Protein AF-A0A1I2QH72-F1 (afdb_monomer)

Sequence (87 aa):
MEDGNVNMSISPVVKQDGQKKVYVLFKTDNDIAPKEAEILMPDAKVVRNVGFSEDEQHQLMAYCVSQKKLIFERASKISVMDAFLGQ

Solvent-accessible surface area (backbone atoms only — not comparable to full-atom values): 5043 Å² total; per-residue (Å²): 130,85,78,47,59,73,46,79,49,71,38,48,64,41,79,54,96,91,37,75,32,34,46,38,37,38,35,34,67,36,95,90,70,58,28,37,37,31,32,37,34,87,76,58,37,77,78,44,77,37,82,64,50,72,69,55,48,50,51,55,35,53,49,49,62,76,40,40,70,58,53,54,53,54,14,66,69,43,52,68,62,57,77,71,66,74,120

Foldseek 3Di:
DPQADKDKDKAAFDQDPNDTKIKIWIWGPDPVAIWIWIAIPPVLDTPDTGPDDPVSSVVVSVVCNVCVVVRNVVNNPPPPCCVVVPD

Mean predicted aligned error: 6.17 Å

Structure (mmCIF, N/CA/C/O backbone):
data_AF-A0A1I2QH72-F1
#
_entry.id   AF-A0A1I2QH72-F1
#
loop_
_atom_site.group_PDB
_atom_site.id
_atom_site.type_symbol
_atom_site.label_atom_id
_atom_site.label_alt_id
_atom_site.label_comp_id
_atom_site.label_asym_id
_atom_site.label_entity_id
_atom_site.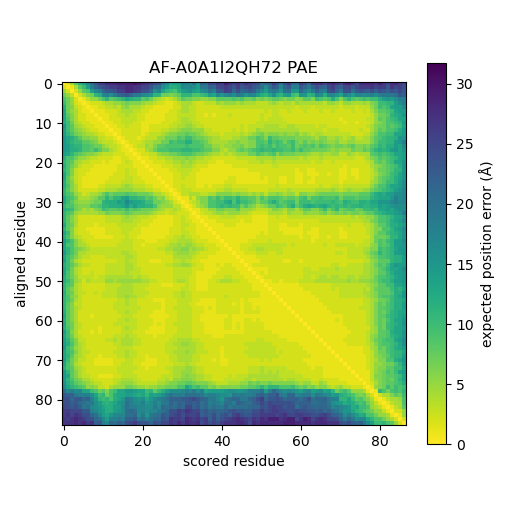label_seq_id
_atom_site.pdbx_PDB_ins_code
_atom_site.Cartn_x
_atom_site.Cartn_y
_atom_site.Cartn_z
_atom_site.occupancy
_atom_site.B_iso_or_equiv
_atom_site.auth_seq_id
_atom_site.auth_comp_id
_atom_site.auth_asym_id
_atom_site.auth_atom_id
_atom_site.pdbx_PDB_model_num
ATOM 1 N N . MET A 1 1 ? 19.868 -3.462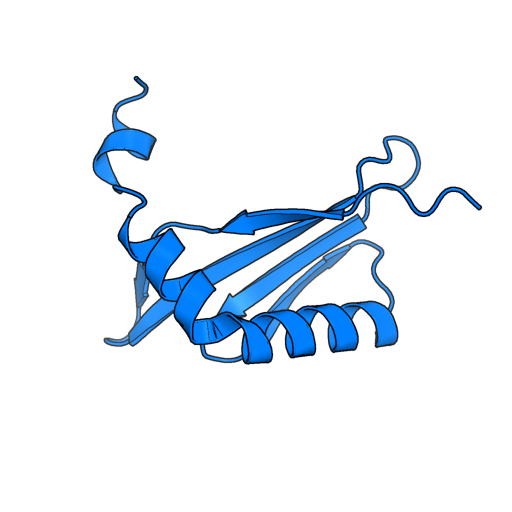 -15.138 1.00 42.12 1 MET A N 1
ATOM 2 C CA . MET A 1 1 ? 18.878 -2.417 -14.827 1.00 42.12 1 MET A CA 1
ATOM 3 C C . MET A 1 1 ? 18.760 -2.458 -13.322 1.00 42.12 1 MET A C 1
ATOM 5 O O . MET A 1 1 ? 18.420 -3.514 -12.812 1.00 42.12 1 MET A O 1
ATOM 9 N N . GLU A 1 2 ? 19.241 -1.436 -12.615 1.00 45.06 2 GLU A N 1
ATOM 10 C CA . GLU A 1 2 ? 19.044 -1.373 -11.163 1.00 45.06 2 GLU A CA 1
ATOM 11 C C . GLU A 1 2 ? 17.560 -1.104 -10.934 1.00 45.06 2 GLU A C 1
ATOM 13 O O . GLU A 1 2 ? 17.083 0.012 -11.141 1.00 45.06 2 GLU A O 1
ATOM 18 N N . ASP A 1 3 ? 16.819 -2.155 -10.593 1.00 55.41 3 ASP A N 1
ATOM 19 C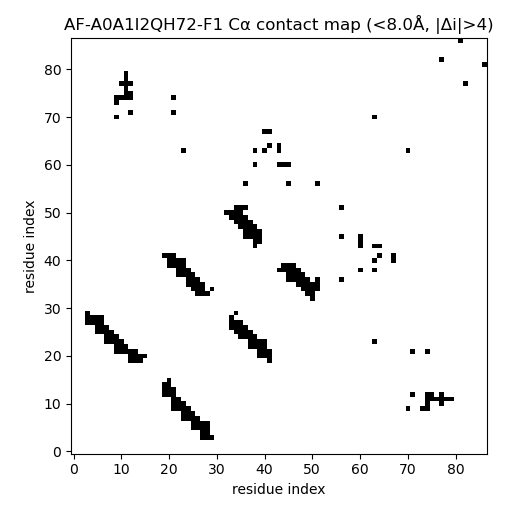 CA . ASP A 1 3 ? 15.483 -2.018 -10.033 1.00 55.41 3 ASP A CA 1
ATOM 20 C C . ASP A 1 3 ? 15.655 -1.299 -8.691 1.00 55.41 3 ASP A C 1
ATOM 22 O O . ASP A 1 3 ? 16.055 -1.897 -7.693 1.00 55.41 3 ASP A O 1
ATOM 26 N N . GLY A 1 4 ? 15.481 0.026 -8.704 1.00 63.03 4 GLY A N 1
ATOM 27 C CA . GLY A 1 4 ? 15.609 0.860 -7.514 1.00 63.03 4 GLY A CA 1
ATOM 28 C C . GLY A 1 4 ? 14.737 0.312 -6.384 1.00 63.03 4 GLY A C 1
ATOM 29 O O . GLY A 1 4 ? 13.613 -0.134 -6.622 1.00 63.03 4 GLY A O 1
ATOM 30 N N . ASN A 1 5 ? 15.258 0.328 -5.156 1.00 82.56 5 ASN A N 1
ATOM 31 C CA . ASN A 1 5 ? 14.541 -0.182 -3.989 1.00 82.56 5 ASN A CA 1
ATOM 32 C C . ASN A 1 5 ? 13.153 0.464 -3.884 1.00 82.56 5 ASN A C 1
ATOM 34 O O . ASN A 1 5 ? 13.022 1.686 -3.962 1.00 82.56 5 ASN A O 1
ATOM 38 N N . VAL A 1 6 ? 12.117 -0.359 -3.698 1.00 88.88 6 VAL A N 1
ATOM 39 C CA . VAL A 1 6 ? 10.750 0.117 -3.460 1.00 88.88 6 VAL A CA 1
ATOM 40 C C . VAL A 1 6 ? 10.530 0.251 -1.957 1.00 88.88 6 VAL A C 1
ATOM 42 O O . VAL A 1 6 ? 10.454 -0.742 -1.233 1.00 88.88 6 VAL A O 1
ATOM 45 N N . ASN A 1 7 ? 10.384 1.484 -1.490 1.00 92.44 7 ASN A N 1
ATOM 46 C CA . ASN A 1 7 ? 10.006 1.805 -0.124 1.00 92.44 7 ASN A CA 1
ATOM 47 C C . ASN A 1 7 ? 8.490 1.813 0.046 1.00 92.44 7 ASN A C 1
ATOM 49 O O . ASN A 1 7 ? 7.751 2.232 -0.845 1.00 92.44 7 ASN A O 1
ATOM 53 N N . MET A 1 8 ? 8.040 1.383 1.226 1.00 94.19 8 MET A N 1
ATOM 54 C CA . MET A 1 8 ? 6.631 1.353 1.604 1.00 94.19 8 MET A CA 1
ATOM 55 C C . MET A 1 8 ? 6.384 2.205 2.850 1.00 94.19 8 MET A C 1
ATOM 57 O O . MET A 1 8 ? 6.964 1.953 3.907 1.00 94.19 8 MET A O 1
ATOM 61 N N . SER A 1 9 ? 5.431 3.126 2.747 1.00 94.25 9 SER A N 1
ATOM 62 C CA . SER A 1 9 ? 4.909 3.923 3.857 1.00 94.25 9 SER A CA 1
ATOM 63 C C . SER A 1 9 ? 3.430 3.618 4.077 1.00 94.25 9 SER A C 1
ATOM 65 O O . SER A 1 9 ? 2.680 3.389 3.131 1.00 94.25 9 SER A O 1
ATOM 67 N N . ILE A 1 10 ? 2.998 3.601 5.336 1.00 94.19 10 ILE A N 1
ATOM 68 C CA . ILE A 1 10 ? 1.616 3.294 5.722 1.00 94.19 10 ILE A CA 1
ATOM 69 C C . ILE A 1 10 ? 1.053 4.504 6.462 1.00 94.19 10 ILE A C 1
ATOM 71 O O . ILE A 1 10 ? 1.687 5.005 7.389 1.00 94.19 10 ILE A O 1
ATOM 75 N N . SER A 1 11 ? -0.131 4.970 6.069 1.00 92.75 11 SER A N 1
ATOM 76 C CA . SER A 1 11 ? -0.819 6.050 6.777 1.00 92.75 11 SER A CA 1
ATOM 77 C C . SER A 1 11 ? -1.372 5.578 8.130 1.00 92.75 11 SER A C 1
ATOM 79 O O . SER A 1 11 ? -1.651 4.388 8.309 1.00 92.75 11 SER A O 1
ATOM 81 N N . PRO A 1 12 ? -1.659 6.497 9.069 1.00 92.06 12 PRO A N 1
ATOM 82 C CA . PRO A 1 12 ? -2.538 6.183 10.189 1.00 92.06 12 PRO A CA 1
ATOM 83 C C . PRO A 1 12 ? -3.894 5.652 9.701 1.00 92.06 12 PRO A C 1
ATOM 85 O O . PRO A 1 12 ? -4.319 5.920 8.570 1.00 92.06 12 PRO A O 1
ATOM 88 N N . VAL A 1 13 ? -4.602 4.924 10.568 1.00 91.56 13 VAL A N 1
ATOM 89 C CA . VAL A 1 13 ? -5.979 4.499 10.277 1.00 91.56 13 VAL A CA 1
ATOM 90 C C . VAL A 1 13 ? -6.895 5.719 10.221 1.00 91.56 13 VAL A C 1
ATOM 92 O O . VAL A 1 13 ? -7.094 6.402 11.224 1.00 91.56 13 VAL A O 1
ATOM 95 N N . VAL A 1 14 ? -7.529 5.932 9.071 1.00 89.56 14 VAL A N 1
ATOM 96 C CA . VAL A 1 14 ? -8.562 6.953 8.880 1.00 89.56 14 VAL A CA 1
ATOM 97 C C . VAL A 1 14 ? -9.931 6.286 8.965 1.00 89.56 14 VAL A C 1
ATOM 99 O O . VAL A 1 14 ? -10.134 5.195 8.437 1.00 89.56 14 VAL A O 1
ATOM 102 N N . LYS A 1 15 ? -10.899 6.913 9.636 1.00 88.25 15 LYS A N 1
ATOM 103 C CA . LYS A 1 15 ? -12.303 6.487 9.565 1.00 88.25 15 LYS A CA 1
ATOM 104 C C . LYS A 1 15 ? -13.019 7.353 8.539 1.00 88.25 15 LYS A C 1
ATOM 106 O O . LYS A 1 15 ? -13.160 8.550 8.756 1.00 88.25 15 LYS A O 1
ATOM 111 N N . GLN A 1 16 ? -13.483 6.747 7.455 1.00 83.69 16 GLN A N 1
ATOM 112 C CA . GLN A 1 16 ? -14.255 7.421 6.415 1.00 83.69 16 GLN A CA 1
ATOM 113 C C . GLN A 1 16 ? -15.472 6.558 6.084 1.00 83.69 16 GLN A C 1
ATOM 115 O O . GLN A 1 16 ? -15.337 5.345 5.930 1.00 83.69 16 GLN A O 1
ATOM 120 N N . ASP A 1 17 ? -16.656 7.167 6.024 1.00 84.19 17 ASP A N 1
ATOM 121 C CA . ASP A 1 17 ? -17.926 6.476 5.742 1.00 84.19 17 ASP A CA 1
ATOM 122 C C . ASP A 1 17 ? -18.213 5.309 6.711 1.00 84.19 17 ASP A C 1
ATOM 124 O O . ASP A 1 17 ? -18.742 4.266 6.339 1.00 84.19 17 ASP A O 1
ATOM 128 N N . GLY A 1 18 ? -17.795 5.449 7.975 1.00 87.19 18 GLY A N 1
ATOM 129 C CA . GLY A 1 18 ? -17.932 4.404 8.997 1.00 87.19 18 GLY A CA 1
ATOM 130 C C . GLY A 1 18 ? -16.942 3.237 8.868 1.00 87.19 18 GLY A C 1
ATOM 131 O O . GLY A 1 18 ? -16.910 2.372 9.745 1.00 87.19 18 GLY A O 1
ATOM 132 N N . GLN A 1 19 ? -16.085 3.224 7.842 1.00 89.81 19 GLN A N 1
ATOM 133 C CA . GLN A 1 19 ? -15.093 2.177 7.612 1.00 89.81 19 GLN A CA 1
ATOM 134 C C . GLN A 1 19 ? -13.670 2.655 7.936 1.00 89.81 19 GLN A C 1
ATOM 136 O O . GLN A 1 19 ? -13.304 3.808 7.710 1.00 89.81 19 GLN A O 1
ATOM 141 N N . LYS A 1 20 ? -12.847 1.748 8.477 1.00 91.25 20 LYS A N 1
ATOM 142 C CA . LYS A 1 20 ? -11.408 1.975 8.658 1.00 91.25 20 LYS A CA 1
ATOM 143 C C . LYS A 1 20 ? -10.706 1.841 7.309 1.00 91.25 20 LYS A C 1
ATOM 145 O O . LYS A 1 20 ? -10.707 0.751 6.740 1.00 91.25 20 LYS A O 1
ATOM 150 N N . LYS A 1 21 ? -10.082 2.920 6.854 1.00 94.38 21 LYS A N 1
ATOM 151 C CA . LYS A 1 21 ? -9.284 2.992 5.635 1.00 94.38 21 LYS A CA 1
ATOM 152 C C . LYS A 1 21 ? -7.823 3.285 5.969 1.00 94.38 21 LYS A C 1
ATOM 154 O O . LYS A 1 21 ? -7.525 3.936 6.972 1.00 94.38 21 LYS A O 1
ATOM 159 N N . VAL A 1 22 ? -6.921 2.769 5.144 1.00 94.88 22 VAL A N 1
ATOM 160 C CA . VAL A 1 22 ? -5.471 2.983 5.247 1.00 94.88 22 VAL A CA 1
ATOM 161 C C . VAL A 1 22 ? -4.931 3.217 3.844 1.00 94.88 22 VAL A C 1
ATOM 163 O O . VAL A 1 22 ? -5.294 2.485 2.925 1.00 94.88 22 VAL A O 1
ATOM 166 N N . TYR A 1 23 ? -4.061 4.207 3.696 1.00 96.00 23 TYR A N 1
ATOM 167 C CA . TYR A 1 23 ? -3.333 4.472 2.462 1.00 96.00 23 TYR A CA 1
ATOM 168 C C . TYR A 1 23 ? -1.947 3.840 2.570 1.00 96.00 23 TYR A C 1
ATOM 170 O O . TYR A 1 23 ? -1.241 4.025 3.566 1.00 96.00 23 TYR A O 1
ATOM 178 N N . VAL A 1 24 ? -1.579 3.051 1.566 1.00 96.88 24 VAL A N 1
ATOM 179 C CA . VAL A 1 24 ? -0.267 2.412 1.459 1.00 96.88 24 VAL A CA 1
ATOM 180 C C . VAL A 1 24 ? 0.449 3.024 0.272 1.00 96.88 24 VAL A C 1
ATOM 182 O O . VAL A 1 24 ? -0.018 2.904 -0.857 1.00 96.88 24 VAL A O 1
ATOM 185 N N . LEU A 1 25 ? 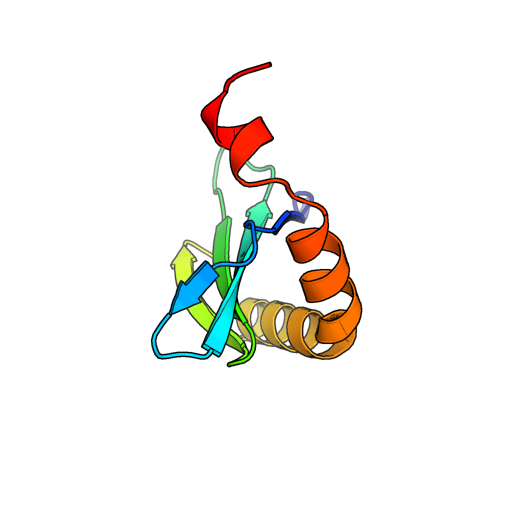1.566 3.685 0.540 1.00 96.81 25 LEU A N 1
ATOM 186 C CA . LEU A 1 25 ? 2.356 4.392 -0.449 1.00 96.81 25 LEU A CA 1
ATOM 187 C C . LEU A 1 25 ? 3.610 3.592 -0.785 1.00 96.81 25 LEU A C 1
ATOM 189 O O . LEU A 1 25 ? 4.408 3.304 0.103 1.00 96.81 25 LEU A O 1
ATOM 193 N N . PHE A 1 26 ? 3.802 3.299 -2.064 1.00 96.12 26 PHE A N 1
ATOM 194 C CA . PHE A 1 26 ? 5.011 2.707 -2.618 1.00 96.12 26 PHE A CA 1
ATOM 195 C C . PHE A 1 26 ? 5.775 3.752 -3.419 1.00 96.12 26 PHE A C 1
ATOM 197 O O . PHE A 1 26 ? 5.174 4.454 -4.232 1.00 96.12 26 PHE A O 1
ATOM 204 N N . LYS A 1 27 ? 7.086 3.850 -3.200 1.00 94.38 27 LYS A N 1
ATOM 205 C CA . LYS A 1 27 ? 7.982 4.764 -3.921 1.00 94.38 27 LYS A CA 1
ATOM 206 C C . LYS A 1 27 ? 9.292 4.076 -4.259 1.00 94.38 27 LYS A C 1
ATOM 208 O O . LYS A 1 27 ? 9.822 3.368 -3.414 1.00 94.38 27 LYS A O 1
ATOM 213 N N . THR A 1 28 ? 9.820 4.290 -5.457 1.00 92.12 28 THR A N 1
ATOM 214 C CA . THR A 1 28 ? 11.182 3.847 -5.791 1.00 92.12 28 THR A CA 1
ATOM 215 C C . THR A 1 28 ? 12.206 4.890 -5.367 1.00 92.12 28 THR A C 1
ATOM 217 O O . THR A 1 28 ? 12.007 6.076 -5.638 1.00 92.12 28 THR A O 1
ATOM 220 N N . ASP A 1 29 ? 13.338 4.447 -4.835 1.00 85.00 29 ASP A N 1
ATOM 221 C CA . ASP A 1 29 ? 14.523 5.288 -4.642 1.00 85.00 29 ASP A CA 1
ATOM 222 C C . ASP A 1 29 ? 15.241 5.482 -5.982 1.00 85.00 29 ASP A C 1
ATOM 224 O O . ASP A 1 29 ? 16.217 4.805 -6.300 1.00 85.00 29 A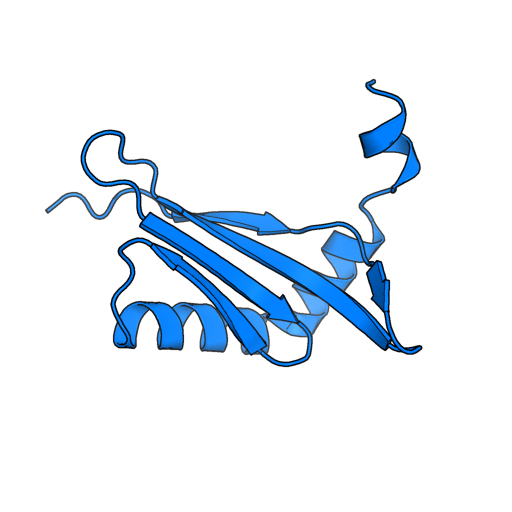SP A O 1
ATOM 228 N N . ASN A 1 30 ? 14.697 6.357 -6.826 1.00 81.19 30 ASN A N 1
ATOM 229 C CA . ASN A 1 30 ? 15.306 6.737 -8.095 1.00 81.19 30 ASN A CA 1
ATOM 230 C C . ASN A 1 30 ? 15.001 8.207 -8.396 1.00 81.19 30 ASN A C 1
ATOM 232 O O . ASN A 1 30 ? 13.853 8.562 -8.661 1.00 81.19 30 ASN A O 1
ATOM 236 N N . ASP A 1 31 ? 16.039 9.044 -8.396 1.00 77.50 31 ASP A N 1
ATOM 237 C CA . ASP A 1 31 ? 15.912 10.487 -8.632 1.00 77.50 31 ASP A CA 1
ATOM 238 C C . ASP A 1 31 ? 15.661 10.844 -10.108 1.00 77.50 31 ASP A C 1
ATOM 240 O O . ASP A 1 31 ? 15.177 11.931 -10.415 1.00 77.50 31 ASP A O 1
ATOM 244 N N . ILE A 1 32 ? 15.984 9.940 -11.038 1.00 81.56 32 ILE A N 1
ATOM 245 C CA . ILE A 1 32 ? 15.876 10.169 -12.487 1.00 81.56 32 ILE A CA 1
ATOM 246 C C . ILE A 1 32 ? 14.470 9.822 -12.988 1.00 81.56 32 ILE A C 1
ATOM 248 O O . ILE A 1 32 ? 13.915 10.525 -13.832 1.00 81.56 32 ILE A O 1
ATOM 252 N N . ALA A 1 33 ? 13.889 8.737 -12.479 1.00 82.19 33 ALA A N 1
ATOM 253 C CA . ALA A 1 33 ? 12.554 8.276 -12.844 1.00 82.19 33 ALA A CA 1
ATOM 254 C C . ALA A 1 33 ? 11.815 7.741 -11.606 1.00 82.19 33 ALA A C 1
ATOM 256 O O . ALA A 1 33 ? 11.683 6.522 -11.449 1.00 82.19 33 ALA A O 1
ATOM 257 N N . PRO A 1 34 ? 11.344 8.629 -10.711 1.00 88.06 34 PRO A N 1
ATOM 258 C CA . PRO A 1 34 ? 10.643 8.207 -9.510 1.00 88.06 34 PRO A CA 1
ATOM 259 C C . PRO A 1 34 ? 9.297 7.585 -9.881 1.00 88.06 34 PRO A C 1
ATOM 261 O O 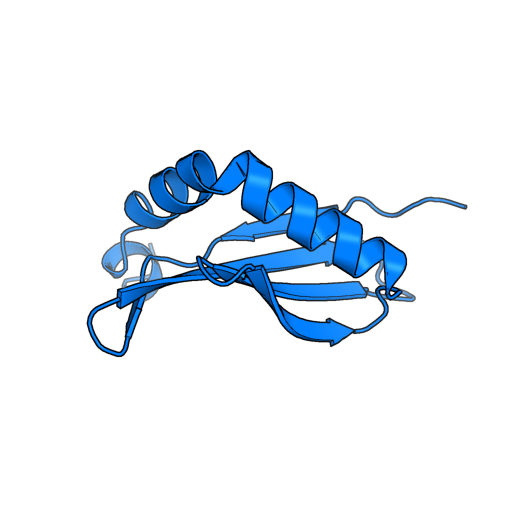. PRO A 1 34 ? 8.465 8.209 -10.547 1.00 88.06 34 PRO A O 1
ATOM 264 N N . LYS A 1 35 ? 9.070 6.357 -9.418 1.00 94.38 35 LYS A N 1
ATOM 265 C CA . LYS A 1 35 ? 7.757 5.723 -9.440 1.00 94.38 35 LYS A CA 1
ATOM 266 C C . LYS A 1 35 ? 7.078 5.890 -8.090 1.00 94.38 35 LYS A C 1
ATOM 268 O O . LYS A 1 35 ? 7.718 5.788 -7.043 1.00 94.38 35 LYS A O 1
ATOM 273 N N . GLU A 1 36 ? 5.773 6.114 -8.114 1.00 95.31 36 GLU A N 1
ATOM 274 C CA . GLU A 1 36 ? 4.941 6.268 -6.926 1.00 95.31 36 GLU A CA 1
ATOM 275 C C . GLU A 1 36 ? 3.574 5.620 -7.151 1.00 95.31 36 GLU A C 1
ATOM 277 O O . GLU A 1 36 ? 2.916 5.904 -8.146 1.00 95.31 36 GLU A O 1
ATOM 282 N N . ALA A 1 37 ? 3.113 4.788 -6.222 1.00 97.38 37 ALA A N 1
ATOM 283 C CA . ALA A 1 37 ? 1.761 4.243 -6.245 1.00 97.38 37 ALA A CA 1
ATOM 284 C C . ALA A 1 37 ? 1.149 4.284 -4.850 1.00 97.38 37 ALA A C 1
ATOM 286 O O . ALA A 1 37 ? 1.770 3.865 -3.877 1.00 97.38 37 ALA A O 1
ATOM 287 N N . GLU A 1 38 ? -0.085 4.762 -4.754 1.00 97.62 38 GLU A N 1
ATOM 288 C CA . GLU A 1 38 ? -0.850 4.769 -3.515 1.00 97.62 38 GLU A CA 1
ATOM 289 C C . GLU A 1 38 ? -2.055 3.842 -3.644 1.00 97.62 38 GLU A C 1
ATOM 291 O O . GLU A 1 38 ? -2.856 3.958 -4.577 1.00 97.62 38 GLU A O 1
ATOM 296 N N . ILE A 1 39 ? -2.175 2.917 -2.696 1.00 97.81 39 ILE A N 1
ATOM 297 C CA . ILE A 1 39 ? -3.223 1.902 -2.646 1.00 97.81 39 ILE A CA 1
ATOM 298 C C . ILE A 1 39 ? -4.086 2.132 -1.410 1.00 97.81 39 ILE A C 1
ATOM 300 O O . ILE A 1 39 ? -3.596 2.185 -0.281 1.00 97.81 39 ILE A O 1
ATOM 304 N N . LEU A 1 40 ? -5.393 2.225 -1.631 1.00 96.81 40 LEU A N 1
ATOM 305 C CA . LEU A 1 40 ? -6.398 2.334 -0.589 1.00 96.81 40 LEU A CA 1
ATOM 306 C C . LEU A 1 40 ? -6.825 0.945 -0.111 1.00 96.81 40 LEU A C 1
ATOM 308 O O . LEU A 1 40 ? -7.360 0.140 -0.875 1.00 96.81 40 LEU A O 1
ATOM 312 N N . MET A 1 41 ? -6.640 0.692 1.180 1.00 96.00 41 MET A N 1
ATOM 313 C CA . MET A 1 41 ? -7.110 -0.502 1.877 1.00 96.00 41 MET A CA 1
ATOM 314 C C . MET A 1 41 ? -8.362 -0.173 2.706 1.00 96.00 41 MET A C 1
ATOM 316 O O . MET A 1 41 ? -8.430 0.913 3.283 1.00 96.00 41 MET A O 1
ATOM 320 N N . PRO A 1 42 ? -9.344 -1.092 2.820 1.00 93.75 42 PRO A N 1
ATOM 321 C CA . PRO A 1 42 ? -9.276 -2.517 2.475 1.00 93.75 42 PRO A CA 1
ATOM 322 C C . PRO A 1 42 ? -9.612 -2.866 1.018 1.00 93.75 42 PRO A C 1
ATOM 324 O O . PRO A 1 42 ? -9.526 -4.045 0.681 1.00 93.75 42 PRO A O 1
ATOM 327 N N . ASP A 1 43 ? -9.985 -1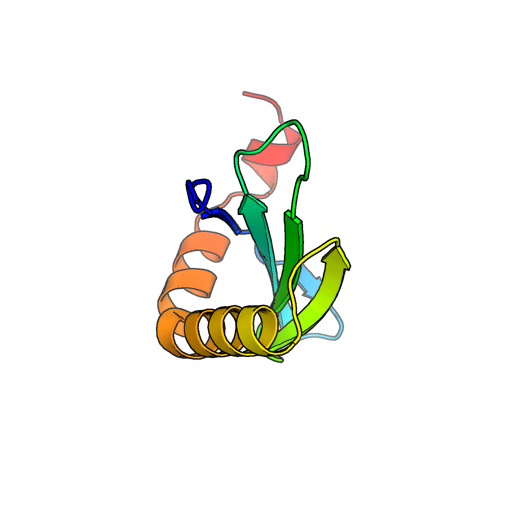.883 0.198 1.00 93.31 43 ASP A N 1
ATOM 328 C CA . ASP A 1 43 ? -10.519 -2.090 -1.157 1.00 93.31 43 ASP A CA 1
ATOM 329 C C . ASP A 1 43 ? -9.461 -2.528 -2.183 1.00 93.31 43 ASP A C 1
ATOM 331 O O . ASP A 1 43 ? -9.813 -2.904 -3.296 1.00 93.31 43 ASP A O 1
ATOM 335 N N . ALA A 1 44 ? -8.175 -2.482 -1.810 1.00 94.38 44 ALA A N 1
ATOM 336 C CA . ALA A 1 44 ? -7.030 -2.785 -2.668 1.00 94.38 44 ALA A CA 1
ATOM 337 C C . ALA A 1 44 ? -7.095 -2.033 -4.005 1.00 94.38 44 ALA A C 1
ATOM 339 O O . ALA A 1 44 ? -6.841 -2.593 -5.065 1.00 94.38 44 ALA A O 1
ATOM 340 N N . LYS A 1 45 ? -7.463 -0.750 -3.942 1.00 95.50 45 LYS A N 1
ATOM 341 C CA . LYS A 1 45 ? -7.633 0.107 -5.115 1.00 95.50 45 LYS A CA 1
ATOM 342 C C . LYS A 1 45 ? -6.456 1.061 -5.242 1.00 95.50 45 LYS A C 1
ATOM 344 O O . LYS A 1 45 ? -6.172 1.798 -4.301 1.00 95.50 45 LYS A O 1
ATOM 349 N N . VAL A 1 46 ? -5.833 1.116 -6.416 1.00 96.81 46 VAL A N 1
ATOM 350 C CA . VAL A 1 46 ? -4.876 2.182 -6.739 1.00 96.81 46 VAL A CA 1
ATOM 351 C C . VAL A 1 46 ? -5.634 3.507 -6.849 1.00 96.81 46 VAL A C 1
ATOM 353 O O . VAL A 1 46 ? -6.556 3.641 -7.655 1.00 96.81 46 VAL A O 1
ATOM 356 N N . VAL A 1 47 ? -5.278 4.480 -6.012 1.00 96.44 47 VAL A N 1
ATOM 357 C CA . VAL A 1 47 ? -5.872 5.832 -6.014 1.00 96.44 47 VAL A CA 1
ATOM 358 C C . VAL A 1 47 ? -4.951 6.870 -6.645 1.00 96.44 47 VAL A C 1
ATOM 360 O O . VAL A 1 47 ? -5.423 7.902 -7.120 1.00 96.44 47 VAL A O 1
ATOM 363 N N . ARG A 1 48 ? -3.651 6.573 -6.715 1.00 96.12 48 ARG A N 1
ATOM 364 C CA . ARG A 1 48 ? -2.650 7.363 -7.429 1.00 96.12 48 ARG A CA 1
ATOM 365 C C . ARG A 1 48 ? -1.575 6.435 -7.979 1.00 96.12 48 ARG A C 1
ATOM 367 O O . ARG A 1 48 ? -1.144 5.526 -7.278 1.00 96.12 48 ARG A O 1
ATOM 374 N N . ASN A 1 49 ? -1.134 6.682 -9.207 1.00 96.38 49 ASN A N 1
ATOM 375 C CA . ASN A 1 49 ? -0.001 5.995 -9.816 1.00 96.38 49 ASN A CA 1
ATOM 376 C C . ASN A 1 49 ? 0.803 6.969 -10.682 1.00 96.38 49 ASN A C 1
ATOM 378 O O . ASN A 1 49 ? 0.234 7.740 -11.453 1.00 96.38 49 ASN A O 1
ATOM 382 N N . VAL A 1 50 ? 2.121 6.899 -10.562 1.00 94.94 50 VAL A N 1
ATOM 383 C CA . VAL A 1 50 ? 3.110 7.576 -11.388 1.00 94.94 50 VAL A CA 1
ATOM 384 C C . VAL A 1 50 ? 4.190 6.548 -11.709 1.00 94.94 50 VAL A C 1
ATOM 386 O O . VAL A 1 50 ? 4.897 6.090 -10.820 1.00 94.94 50 VAL A O 1
ATOM 389 N N . GLY A 1 51 ? 4.317 6.166 -12.977 1.00 93.81 51 GLY A N 1
ATOM 390 C CA . GLY A 1 51 ? 5.453 5.383 -13.473 1.00 93.81 51 GLY A CA 1
ATOM 391 C C . GLY A 1 51 ? 5.432 3.870 -13.220 1.00 93.81 51 GLY A C 1
ATOM 392 O O . GLY A 1 51 ? 6.203 3.175 -13.883 1.00 93.81 51 GLY A O 1
ATOM 393 N N . PHE A 1 52 ? 4.573 3.328 -12.346 1.00 94.19 52 PHE A N 1
ATOM 394 C CA . PHE A 1 52 ? 4.383 1.873 -12.280 1.00 94.19 52 PHE A CA 1
ATOM 395 C C . PHE A 1 52 ? 3.505 1.386 -13.438 1.00 94.19 52 PHE A C 1
ATOM 397 O O . PHE A 1 52 ? 2.470 1.986 -13.748 1.00 94.19 52 PHE A O 1
ATOM 404 N N . SER A 1 53 ? 3.906 0.284 -14.067 1.00 95.25 53 SER A N 1
ATOM 405 C CA . SER A 1 53 ? 3.113 -0.414 -15.079 1.00 95.25 53 SER A CA 1
ATOM 406 C C . SER A 1 53 ? 1.863 -1.054 -14.464 1.00 95.25 53 SER A C 1
ATOM 408 O O . SER A 1 53 ? 1.698 -1.099 -13.243 1.00 95.25 53 SER A O 1
ATOM 410 N N . GLU A 1 54 ? 0.942 -1.538 -15.296 1.00 95.19 54 GLU A N 1
ATOM 411 C CA . GLU A 1 54 ? -0.246 -2.254 -14.808 1.00 95.19 54 GLU A CA 1
ATOM 412 C C . GLU A 1 54 ? 0.127 -3.546 -14.069 1.00 95.19 54 GLU A C 1
ATOM 414 O O . GLU A 1 54 ? -0.407 -3.816 -12.996 1.00 95.19 54 GLU A O 1
ATOM 419 N N . ASP A 1 55 ? 1.097 -4.306 -14.581 1.00 96.00 55 ASP A N 1
ATOM 420 C CA . ASP A 1 55 ? 1.576 -5.530 -13.932 1.00 96.00 55 ASP A CA 1
ATOM 421 C C . ASP A 1 55 ? 2.242 -5.239 -12.583 1.00 96.00 55 ASP A C 1
ATOM 423 O O . ASP A 1 55 ? 1.993 -5.944 -11.603 1.00 96.00 55 ASP A O 1
ATOM 427 N N . GLU A 1 56 ? 3.040 -4.170 -12.496 1.00 94.94 56 GLU A N 1
ATOM 428 C CA . GLU A 1 56 ? 3.633 -3.724 -11.231 1.00 94.94 56 GLU A CA 1
ATOM 429 C C . GLU A 1 56 ? 2.538 -3.320 -10.230 1.00 94.94 56 GLU A C 1
ATOM 431 O O . GLU A 1 56 ? 2.564 -3.743 -9.075 1.00 94.94 56 GLU A O 1
ATOM 436 N N . GLN A 1 57 ? 1.518 -2.575 -10.669 1.00 96.25 57 GLN A N 1
ATOM 437 C CA . GLN A 1 57 ? 0.374 -2.222 -9.823 1.00 96.25 57 GLN A CA 1
ATOM 438 C C . GLN A 1 57 ? -0.381 -3.462 -9.327 1.00 96.25 57 GLN A C 1
ATOM 440 O O . GLN A 1 57 ? -0.735 -3.528 -8.148 1.00 96.25 57 GLN A O 1
ATOM 445 N N . HIS A 1 58 ? -0.601 -4.465 -10.184 1.00 96.38 58 HIS A N 1
ATOM 446 C CA . HIS A 1 58 ? -1.225 -5.728 -9.783 1.00 96.38 58 HIS A CA 1
ATOM 447 C C . HIS A 1 58 ? -0.415 -6.453 -8.706 1.00 96.38 58 HIS A C 1
ATOM 449 O O . HIS A 1 58 ? -0.994 -6.953 -7.739 1.00 96.38 58 HIS A O 1
ATOM 455 N N . GLN A 1 59 ? 0.914 -6.462 -8.820 1.00 96.19 59 GLN A N 1
ATOM 456 C CA . GLN A 1 59 ? 1.791 -7.048 -7.807 1.00 96.19 59 GLN A CA 1
ATOM 457 C C . GLN A 1 59 ? 1.722 -6.287 -6.476 1.00 96.19 59 GLN A C 1
ATOM 459 O O . GLN A 1 59 ? 1.594 -6.914 -5.422 1.00 96.19 59 GLN A O 1
ATOM 464 N N . LEU A 1 60 ? 1.729 -4.949 -6.507 1.00 96.06 60 LEU A N 1
ATOM 465 C CA . LEU A 1 60 ? 1.587 -4.118 -5.305 1.00 96.06 60 LEU A CA 1
ATOM 466 C C . LEU A 1 60 ? 0.225 -4.335 -4.622 1.00 96.06 60 LEU A C 1
ATOM 468 O O . LEU A 1 60 ? 0.157 -4.500 -3.402 1.00 96.06 60 LEU A O 1
ATOM 472 N N . MET A 1 61 ? -0.862 -4.414 -5.396 1.00 97.00 61 MET A N 1
ATOM 473 C CA . MET A 1 61 ? -2.197 -4.722 -4.871 1.00 97.00 61 MET A CA 1
ATOM 474 C C . MET A 1 61 ? -2.253 -6.123 -4.254 1.00 97.00 61 MET A C 1
ATOM 476 O O . MET A 1 61 ? -2.740 -6.279 -3.131 1.00 97.00 61 MET A O 1
ATOM 480 N N . ALA A 1 62 ? -1.714 -7.136 -4.938 1.00 96.81 62 ALA A N 1
ATOM 481 C CA . ALA A 1 62 ? -1.649 -8.502 -4.423 1.00 96.81 62 ALA A CA 1
ATOM 482 C C . ALA A 1 62 ? -0.855 -8.573 -3.109 1.00 96.81 62 ALA A C 1
ATOM 484 O O . ALA A 1 62 ? -1.294 -9.213 -2.145 1.00 96.81 62 ALA A O 1
ATOM 485 N N . TYR A 1 63 ? 0.267 -7.851 -3.027 1.00 96.19 63 TYR A N 1
ATOM 486 C CA . TYR A 1 63 ? 1.032 -7.702 -1.796 1.00 96.19 63 TYR A CA 1
ATOM 487 C C . TYR A 1 63 ? 0.174 -7.098 -0.676 1.00 96.19 63 TYR A C 1
ATOM 489 O O . TYR A 1 63 ? 0.060 -7.707 0.392 1.00 96.19 63 TYR A O 1
ATOM 497 N N . CYS A 1 64 ? -0.496 -5.965 -0.917 1.00 96.38 64 CYS A N 1
ATOM 498 C CA . CYS A 1 64 ? -1.352 -5.314 0.077 1.00 96.38 64 CYS A CA 1
ATOM 499 C C . CYS A 1 64 ? -2.482 -6.222 0.579 1.00 96.38 64 CYS A C 1
ATOM 501 O O . CYS A 1 64 ? -2.764 -6.248 1.778 1.00 96.38 64 CYS A O 1
ATOM 503 N N . VAL A 1 65 ? -3.106 -7.001 -0.308 1.00 96.81 65 VAL A N 1
ATOM 504 C CA . VAL A 1 65 ? -4.136 -7.978 0.069 1.00 96.81 65 VAL A CA 1
ATOM 505 C C . VAL A 1 65 ? -3.543 -9.076 0.953 1.00 96.81 65 VAL A C 1
ATOM 507 O O . VAL A 1 65 ? -4.094 -9.355 2.020 1.00 96.81 65 VAL A O 1
ATOM 510 N N . SER A 1 66 ? -2.395 -9.647 0.570 1.00 97.00 66 SER A N 1
ATOM 511 C CA . SER A 1 66 ? -1.726 -10.702 1.348 1.00 97.00 66 SER A CA 1
ATOM 512 C C . SER A 1 66 ? -1.269 -10.223 2.733 1.00 97.00 66 SER A C 1
ATOM 514 O O . SER A 1 66 ? -1.337 -10.968 3.709 1.00 97.00 66 SER A O 1
ATOM 516 N N . GLN A 1 67 ? -0.864 -8.954 2.839 1.00 95.50 67 GLN A N 1
ATOM 517 C CA . GLN A 1 67 ? -0.357 -8.335 4.064 1.00 95.50 67 GLN A CA 1
ATOM 518 C C . GLN A 1 67 ? -1.411 -7.507 4.804 1.00 95.50 67 GLN A C 1
ATOM 520 O O . GLN A 1 67 ? -1.079 -6.795 5.753 1.00 95.50 67 GLN A O 1
ATOM 525 N N . LYS A 1 68 ? -2.693 -7.606 4.427 1.00 94.62 68 LYS A N 1
ATOM 526 C CA . LYS A 1 68 ? -3.776 -6.758 4.951 1.00 94.62 68 LYS A CA 1
ATOM 527 C C . LYS A 1 68 ? -3.770 -6.661 6.476 1.00 94.62 68 LYS A C 1
ATOM 529 O O . LYS A 1 68 ? -3.806 -5.561 7.021 1.00 94.62 68 LYS A O 1
ATOM 534 N N . LYS A 1 69 ? -3.699 -7.797 7.177 1.00 94.69 69 LYS A N 1
ATOM 535 C CA . LYS A 1 69 ? -3.699 -7.825 8.650 1.00 94.69 69 LYS A CA 1
ATOM 536 C C . LYS A 1 69 ? -2.529 -7.021 9.228 1.00 94.69 69 LYS A C 1
ATOM 538 O O . LYS A 1 69 ? -2.743 -6.200 10.115 1.00 94.69 69 LYS A O 1
ATOM 543 N N . LEU A 1 70 ? -1.326 -7.228 8.694 1.00 93.69 70 LEU A N 1
ATOM 544 C CA . LEU A 1 70 ? -0.112 -6.546 9.134 1.00 93.69 70 LEU A CA 1
ATOM 545 C C . LEU A 1 70 ? -0.165 -5.042 8.840 1.00 93.69 70 LEU A C 1
ATOM 547 O O . LEU A 1 70 ? 0.226 -4.243 9.687 1.00 93.69 70 LEU A O 1
ATOM 551 N N . ILE A 1 71 ? -0.682 -4.648 7.673 1.00 94.81 71 ILE A N 1
ATOM 552 C CA . ILE A 1 71 ? -0.837 -3.239 7.288 1.00 94.81 71 ILE A CA 1
ATOM 553 C C . ILE A 1 71 ? -1.760 -2.515 8.270 1.00 94.81 71 ILE A C 1
ATOM 555 O O . ILE A 1 71 ? -1.387 -1.473 8.803 1.00 94.81 71 ILE A O 1
ATOM 559 N N . PHE A 1 72 ? -2.930 -3.085 8.570 1.00 93.75 72 PHE A N 1
ATOM 560 C CA . PHE A 1 72 ? -3.859 -2.491 9.536 1.00 93.75 72 PHE A CA 1
ATOM 561 C C . PHE A 1 72 ? -3.304 -2.491 10.965 1.00 93.75 72 PHE A C 1
ATOM 563 O O . PHE A 1 72 ? -3.537 -1.534 11.701 1.00 93.75 72 PHE A O 1
ATOM 570 N N . GLU A 1 73 ? -2.555 -3.523 11.362 1.00 92.56 73 GLU A N 1
ATOM 571 C CA . GLU A 1 73 ? -1.885 -3.549 12.663 1.00 92.56 73 GLU A CA 1
ATOM 572 C C . GLU A 1 73 ? -0.851 -2.421 12.774 1.00 92.56 73 GLU A C 1
ATOM 574 O O . GLU A 1 73 ? -0.873 -1.669 13.748 1.00 92.56 73 GLU A O 1
ATOM 579 N N . ARG A 1 74 ? 0.007 -2.249 11.760 1.00 90.81 74 ARG A N 1
ATOM 580 C CA . ARG A 1 74 ? 0.993 -1.159 11.708 1.00 90.81 74 ARG A CA 1
ATOM 581 C C . ARG A 1 74 ? 0.309 0.202 11.720 1.00 90.81 74 ARG A C 1
ATOM 583 O O . ARG A 1 74 ? 0.632 1.018 12.572 1.00 90.81 74 ARG A O 1
ATOM 590 N N . ALA A 1 75 ? -0.691 0.403 10.864 1.00 91.75 75 ALA A N 1
ATOM 591 C CA . ALA A 1 75 ? -1.457 1.645 10.800 1.00 91.75 75 ALA A CA 1
ATOM 592 C C . ALA A 1 75 ? -2.121 1.997 12.141 1.00 91.75 75 ALA A C 1
ATOM 594 O O . ALA A 1 75 ? -2.209 3.167 12.498 1.00 91.75 75 ALA A O 1
ATOM 595 N N . SER A 1 76 ? -2.585 0.995 12.900 1.00 89.75 76 SER A N 1
ATOM 596 C CA . SER A 1 76 ? -3.221 1.209 14.208 1.00 89.75 76 SER A CA 1
ATOM 597 C C . SER A 1 76 ? -2.250 1.647 15.305 1.00 89.75 76 SER A C 1
ATOM 599 O O . SER A 1 76 ? -2.683 2.232 16.294 1.00 89.75 76 SER A O 1
ATOM 601 N N . LYS A 1 77 ? -0.953 1.367 15.126 1.00 87.88 77 LYS A N 1
ATOM 602 C CA . LYS A 1 77 ? 0.123 1.777 16.037 1.00 87.88 77 LYS A CA 1
ATOM 603 C C . LYS A 1 77 ? 0.649 3.176 15.716 1.00 87.88 77 LYS A C 1
ATOM 605 O O . LYS A 1 77 ? 1.368 3.740 16.530 1.00 87.88 77 LYS A O 1
ATOM 610 N N . ILE A 1 78 ? 0.295 3.736 14.557 1.00 84.81 78 ILE A N 1
ATOM 611 C CA . ILE A 1 78 ? 0.635 5.113 14.204 1.00 84.81 78 ILE A CA 1
ATOM 612 C C . ILE A 1 78 ? -0.357 6.023 14.927 1.00 84.81 78 ILE A C 1
ATOM 614 O O . ILE A 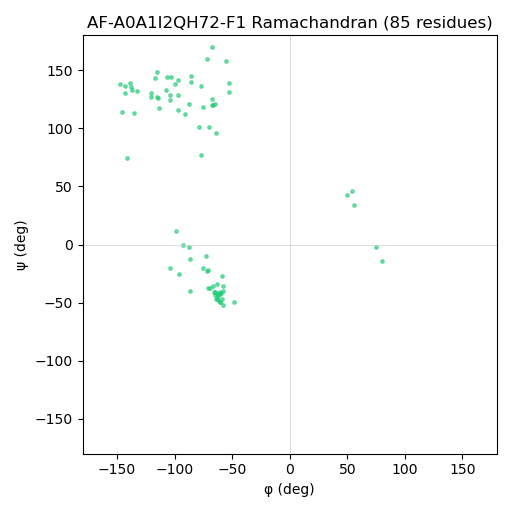1 78 ? -1.515 6.162 14.526 1.00 84.81 78 ILE A O 1
ATOM 618 N N . SER A 1 79 ? 0.096 6.615 16.028 1.00 68.75 79 SER A N 1
ATOM 619 C CA . SER A 1 79 ? -0.662 7.639 16.731 1.00 68.75 79 SER A CA 1
ATOM 620 C C . SER A 1 79 ? -0.801 8.861 15.825 1.00 68.75 79 SER A C 1
ATOM 622 O O . SER A 1 79 ? 0.187 9.467 15.414 1.00 68.75 79 SER A O 1
ATOM 624 N N . VAL A 1 80 ? -2.041 9.251 15.523 1.00 60.31 80 VAL A N 1
ATOM 625 C CA . VAL A 1 80 ? -2.327 10.507 14.807 1.00 60.31 80 VAL A CA 1
ATOM 626 C C . VAL A 1 80 ? -1.784 11.710 15.594 1.00 60.31 80 VAL A C 1
ATOM 628 O O . VAL A 1 80 ? -1.427 12.720 14.996 1.00 60.31 80 VAL A O 1
ATOM 631 N N . MET A 1 81 ? -1.679 11.590 16.925 1.00 54.78 81 MET A N 1
ATOM 632 C CA . MET A 1 81 ? -1.134 12.639 17.788 1.00 54.78 81 MET A CA 1
ATOM 633 C C . MET A 1 81 ? 0.376 12.827 17.595 1.00 54.78 81 MET A C 1
ATOM 635 O O . MET A 1 81 ? 0.817 13.969 17.564 1.00 54.78 81 MET A O 1
ATOM 639 N N . ASP A 1 82 ? 1.148 11.760 17.374 1.00 55.78 82 ASP A N 1
ATOM 640 C CA . ASP A 1 82 ? 2.609 11.864 17.210 1.00 55.78 82 ASP A CA 1
ATOM 641 C C . ASP A 1 82 ? 2.972 12.523 15.869 1.00 55.78 82 ASP A C 1
ATOM 643 O O . ASP A 1 82 ? 3.861 13.365 15.798 1.00 55.78 82 ASP A O 1
ATOM 647 N N . ALA A 1 83 ? 2.208 12.225 14.812 1.00 50.59 83 ALA A N 1
ATOM 648 C CA . ALA A 1 83 ? 2.385 12.843 13.496 1.00 50.59 83 ALA A CA 1
ATOM 649 C C . ALA A 1 83 ? 1.946 14.323 13.442 1.00 50.59 83 ALA A C 1
ATOM 651 O O . ALA A 1 83 ? 2.402 15.059 12.570 1.00 50.59 83 ALA A O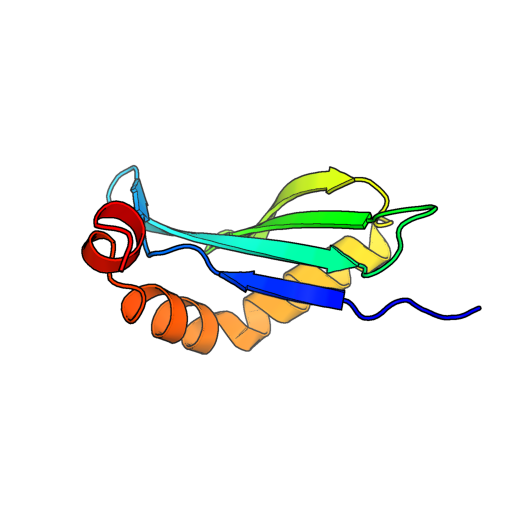 1
ATOM 652 N N . PHE A 1 84 ? 1.062 14.763 14.348 1.00 52.16 84 PHE A N 1
ATOM 653 C CA . PHE A 1 84 ? 0.567 16.146 14.401 1.00 52.16 84 PHE A CA 1
ATOM 654 C C . PHE A 1 84 ? 1.333 17.026 15.405 1.00 52.16 84 PHE A C 1
ATOM 656 O O . PHE A 1 84 ? 1.377 18.241 15.233 1.00 52.16 84 PHE A O 1
ATOM 663 N N . LEU A 1 85 ? 1.943 16.438 16.443 1.00 51.56 85 LEU A N 1
ATOM 664 C CA . LEU A 1 85 ? 2.664 17.165 17.499 1.00 51.56 85 LEU A CA 1
ATOM 665 C C . LEU A 1 85 ? 4.171 17.338 17.250 1.00 51.56 85 LEU A C 1
ATOM 667 O O . LEU A 1 85 ? 4.821 17.989 18.063 1.00 51.56 85 LEU A O 1
ATOM 671 N N . GLY A 1 86 ? 4.715 16.831 16.137 1.00 53.62 86 GLY A N 1
ATOM 672 C CA . GLY A 1 86 ? 6.071 17.158 15.680 1.00 53.62 86 GLY A CA 1
ATOM 673 C C . GLY A 1 86 ? 7.170 16.919 16.720 1.00 53.62 86 GLY A C 1
ATOM 674 O O . GLY A 1 86 ? 8.002 17.805 16.917 1.00 53.62 86 GLY A O 1
ATOM 675 N N . GLN A 1 87 ? 7.152 15.766 17.396 1.00 44.97 87 GLN A N 1
ATOM 676 C CA . GLN A 1 87 ? 8.313 15.299 18.164 1.00 44.97 87 GLN A CA 1
ATOM 677 C C . GLN A 1 87 ? 9.232 14.438 17.306 1.00 44.97 87 GLN A C 1
ATOM 679 O O . GLN A 1 87 ? 8.703 13.607 16.534 1.00 44.97 87 GLN A O 1
#

pLDDT: mean 86.94, std 14.83, range [42.12, 97.81]

Secondary structure (DSSP, 8-state):
-----EEEEEPPPEEETTEEEEEEEEEES-SSS--EEEEEETTTEEEEEES--HHHHHHHHHHHHHTHHHHHHHHHHS-HHHHHHT-

Radius of gyration: 13.82 Å; Cα contacts (8 Å, |Δi|>4): 135; chains: 1; bounding box: 37×28×33 Å

Nearest PDB structures (foldseek):
  1v2b-assembly2_B  TM=6.872E-01  e=8.784E-01  Nicotiana tabacum
  5npg-assembly1_A  TM=4.631E-01  e=4.045E-01  Drosophila melanogaster
  3jv1-assembly1_A  TM=4.558E-01  e=2.896E+00  Trypanosoma brucei
  2x5h-assembly2_B  TM=3.164E-01  e=2.282E+00  Sulfolobus islandicus rudivirus 1 variant XX
  8cht-assembly4_D  TM=3.116E-01  e=5.926E+00  Homo sapiens